Protein AF-A0A5N6J8K3-F1 (afdb_monomer_lite)

pLDDT: mean 94.67, std 4.49, range [71.12, 98.06]

Structure (mmCIF, N/CA/C/O backbone):
data_AF-A0A5N6J8K3-F1
#
_entry.id   AF-A0A5N6J8K3-F1
#
loop_
_atom_site.group_PDB
_atom_site.id
_atom_site.type_symbol
_atom_site.label_atom_id
_atom_site.label_alt_id
_atom_site.label_comp_id
_atom_site.label_asym_id
_atom_site.label_entity_id
_atom_site.label_seq_id
_atom_site.pdbx_PDB_ins_code
_atom_site.Cartn_x
_atom_site.Cartn_y
_atom_site.Cartn_z
_atom_site.occupancy
_atom_site.B_iso_or_equiv
_atom_site.auth_seq_id
_atom_site.auth_comp_id
_atom_site.auth_asym_id
_atom_site.auth_atom_id
_atom_site.pdbx_PDB_model_num
ATOM 1 N N . MET A 1 1 ? -15.792 2.552 2.726 1.00 71.12 1 MET A N 1
ATOM 2 C CA . MET A 1 1 ? -16.198 1.467 1.803 1.00 71.12 1 MET A CA 1
ATOM 3 C C . MET A 1 1 ? -17.035 0.467 2.591 1.00 71.12 1 MET A C 1
ATOM 5 O O . MET A 1 1 ? -16.780 0.322 3.780 1.00 71.12 1 MET A O 1
ATOM 9 N N . THR A 1 2 ? -18.058 -0.152 1.998 1.00 81.19 2 THR A N 1
ATOM 10 C CA . THR A 1 2 ? -18.816 -1.235 2.655 1.00 81.19 2 THR A CA 1
ATOM 11 C C . THR A 1 2 ? -18.046 -2.553 2.561 1.00 81.19 2 THR A C 1
ATOM 13 O O . THR A 1 2 ? -17.137 -2.678 1.741 1.00 81.19 2 THR A O 1
ATOM 16 N N . GLN A 1 3 ? -18.407 -3.548 3.373 1.00 83.50 3 GLN A N 1
ATOM 17 C CA . GLN A 1 3 ? -17.846 -4.895 3.245 1.00 83.50 3 GLN A CA 1
ATOM 18 C C . GLN A 1 3 ? -18.029 -5.421 1.809 1.00 83.50 3 GLN A C 1
ATOM 20 O O . GLN A 1 3 ? -19.102 -5.267 1.227 1.00 83.50 3 GLN A O 1
ATOM 25 N N . GLY A 1 4 ? -16.967 -5.995 1.234 1.00 85.38 4 GLY A N 1
ATOM 26 C CA . GLY A 1 4 ? -16.957 -6.513 -0.141 1.00 85.38 4 GLY A CA 1
ATOM 27 C C . GLY A 1 4 ? -16.830 -5.456 -1.245 1.00 85.38 4 GLY A C 1
ATOM 28 O O . GLY A 1 4 ? -16.860 -5.807 -2.421 1.00 85.38 4 GLY A O 1
ATOM 29 N N . ALA A 1 5 ? -16.690 -4.172 -0.905 1.00 90.88 5 ALA A N 1
ATOM 30 C CA . ALA A 1 5 ? -16.438 -3.138 -1.901 1.00 90.88 5 ALA A CA 1
ATOM 31 C C . ALA A 1 5 ? -15.008 -3.226 -2.456 1.00 90.88 5 ALA A C 1
ATOM 33 O O . ALA A 1 5 ? -14.066 -3.549 -1.733 1.00 90.88 5 ALA A O 1
ATOM 34 N N . LEU A 1 6 ? -14.856 -2.865 -3.730 1.00 93.94 6 LEU A N 1
ATOM 35 C CA . LEU A 1 6 ? -13.591 -2.891 -4.458 1.00 93.94 6 LEU A CA 1
ATOM 36 C C . LEU A 1 6 ? -13.225 -1.485 -4.936 1.00 93.94 6 LEU A C 1
ATOM 38 O O . LEU A 1 6 ? -14.091 -0.707 -5.337 1.00 93.94 6 LEU A O 1
ATOM 42 N N . TYR A 1 7 ? -11.933 -1.180 -4.894 1.00 95.06 7 TYR A N 1
ATOM 43 C CA . TYR A 1 7 ? -11.330 -0.016 -5.535 1.00 95.06 7 TYR A CA 1
ATOM 44 C C . TYR A 1 7 ? -10.284 -0.523 -6.525 1.00 95.06 7 TYR A C 1
ATOM 46 O O . TYR A 1 7 ? -9.526 -1.432 -6.193 1.00 95.06 7 TYR A O 1
ATOM 54 N N . ALA A 1 8 ? -10.252 0.052 -7.725 1.00 96.38 8 ALA A N 1
ATOM 55 C CA . ALA A 1 8 ? -9.300 -0.318 -8.762 1.00 96.38 8 ALA A CA 1
ATOM 56 C C . ALA A 1 8 ? -8.850 0.918 -9.543 1.00 96.38 8 ALA A C 1
ATOM 58 O O . ALA A 1 8 ? -9.641 1.821 -9.819 1.00 96.38 8 ALA A O 1
ATOM 59 N N . GLU A 1 9 ? -7.579 0.926 -9.927 1.00 96.44 9 GLU A N 1
ATOM 60 C CA . GLU A 1 9 ? -6.964 1.934 -10.783 1.00 96.44 9 GLU A CA 1
ATOM 61 C C . GLU A 1 9 ? -5.866 1.281 -11.628 1.00 96.44 9 GLU A C 1
ATOM 63 O O . GLU A 1 9 ? -5.210 0.344 -11.180 1.00 96.44 9 GLU A O 1
ATOM 68 N N . SER A 1 10 ? -5.641 1.778 -12.846 1.00 97.06 10 SER A N 1
ATOM 69 C CA . SER A 1 10 ? -4.445 1.401 -13.604 1.00 97.06 10 SER A CA 1
ATOM 70 C C . SER A 1 10 ? -3.207 2.026 -12.964 1.00 97.06 10 SER A C 1
ATOM 72 O O . SER A 1 10 ? -3.264 3.172 -12.502 1.00 97.06 10 SER A O 1
ATOM 74 N N . PHE A 1 11 ? -2.076 1.314 -12.998 1.00 97.06 11 PHE A N 1
ATOM 75 C CA . PHE A 1 11 ? -0.806 1.886 -12.559 1.00 97.06 11 PHE A CA 1
ATOM 76 C C . PHE A 1 11 ? -0.526 3.189 -13.303 1.00 97.06 11 PHE A C 1
ATOM 78 O O . PHE A 1 11 ? -0.550 3.250 -14.535 1.00 97.06 11 PHE A O 1
ATOM 85 N N . ARG A 1 12 ? -0.231 4.236 -12.538 1.00 96.56 12 ARG A N 1
ATOM 86 C CA . ARG A 1 12 ? 0.186 5.534 -13.066 1.00 96.56 12 ARG A CA 1
ATOM 87 C C . ARG A 1 12 ? 1.502 5.957 -12.440 1.00 96.56 12 ARG A C 1
ATOM 89 O O . ARG A 1 12 ? 1.907 5.461 -11.394 1.00 96.56 12 ARG A O 1
ATOM 96 N N . ARG A 1 13 ? 2.142 6.932 -13.070 1.00 95.94 13 ARG A N 1
ATOM 97 C CA . ARG A 1 13 ? 3.290 7.625 -12.500 1.00 95.94 13 ARG A CA 1
ATOM 98 C C . ARG A 1 13 ? 2.854 9.015 -12.067 1.00 95.94 13 ARG A C 1
ATOM 100 O O . ARG A 1 13 ? 2.303 9.756 -12.879 1.00 95.94 13 ARG A O 1
ATOM 107 N N . ASP A 1 14 ? 3.100 9.360 -10.810 1.00 94.62 14 ASP A N 1
ATOM 108 C CA . ASP A 1 14 ? 2.919 10.734 -10.351 1.00 94.62 14 ASP A CA 1
ATOM 109 C C . ASP A 1 14 ? 4.002 11.634 -10.962 1.00 94.62 14 ASP A C 1
ATOM 111 O O . ASP A 1 14 ? 5.181 11.275 -10.989 1.00 94.62 14 ASP A O 1
ATOM 115 N N . SER A 1 15 ? 3.615 12.795 -11.487 1.00 93.62 15 SER A N 1
ATOM 116 C CA . SER A 1 15 ? 4.536 13.664 -12.228 1.00 93.62 15 SER A CA 1
ATOM 117 C C . SER A 1 15 ? 5.506 14.434 -11.330 1.00 93.62 15 SER A C 1
ATOM 119 O O . SER A 1 15 ? 6.535 14.893 -11.825 1.00 93.62 15 SER A O 1
ATOM 121 N N . GLN A 1 16 ? 5.207 14.569 -10.034 1.00 94.69 16 GLN A N 1
ATOM 122 C CA . GLN A 1 16 ? 6.025 15.330 -9.087 1.00 94.69 16 GLN A CA 1
ATOM 123 C C . GLN A 1 16 ? 6.963 14.429 -8.283 1.00 94.69 16 GLN A C 1
ATOM 125 O O . GLN A 1 16 ? 8.150 14.718 -8.157 1.00 94.69 16 GLN A O 1
ATOM 130 N N . THR A 1 17 ? 6.434 13.333 -7.746 1.00 93.00 17 THR A N 1
ATOM 131 C CA . THR A 1 17 ? 7.140 12.429 -6.828 1.00 93.00 17 THR A CA 1
ATOM 132 C C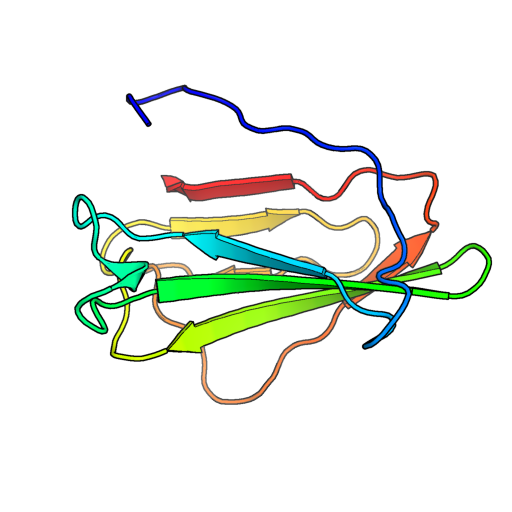 . THR A 1 17 ? 7.583 11.130 -7.496 1.00 93.00 17 THR A C 1
ATOM 134 O O . THR A 1 17 ? 8.483 10.459 -6.998 1.00 93.00 17 THR A O 1
ATOM 137 N N . GLY A 1 18 ? 6.975 10.766 -8.630 1.00 92.06 18 GLY A N 1
ATOM 138 C CA . GLY A 1 18 ? 7.188 9.488 -9.311 1.00 92.06 18 GLY A CA 1
ATOM 139 C C . GLY A 1 18 ? 6.389 8.316 -8.732 1.00 92.06 18 GLY A C 1
ATOM 140 O O . GLY A 1 18 ? 6.168 7.344 -9.457 1.00 92.06 18 GLY A O 1
ATOM 141 N N . GLY A 1 19 ? 5.925 8.418 -7.486 1.00 95.81 19 GLY A N 1
ATOM 142 C CA . GLY A 1 19 ? 5.219 7.358 -6.771 1.00 95.81 19 GLY A CA 1
ATOM 143 C C . GLY A 1 19 ? 3.756 7.677 -6.509 1.00 95.81 19 GLY A C 1
ATOM 144 O O . GLY A 1 19 ? 3.335 8.829 -6.492 1.00 95.81 19 GLY A O 1
ATOM 145 N N . VAL A 1 20 ? 2.968 6.637 -6.282 1.00 98.06 20 VAL A N 1
ATOM 146 C CA . VAL A 1 20 ? 1.555 6.741 -5.925 1.00 98.06 20 VAL A CA 1
ATOM 147 C C . VAL A 1 20 ? 1.357 6.090 -4.568 1.00 98.06 20 VAL A C 1
ATOM 149 O O . VAL A 1 20 ? 1.832 4.985 -4.338 1.00 98.06 20 VAL A O 1
ATOM 152 N N . GLY A 1 21 ? 0.646 6.776 -3.674 1.00 97.06 21 GLY A N 1
ATOM 153 C CA . GLY A 1 21 ? 0.241 6.245 -2.377 1.00 97.06 21 GLY A CA 1
ATOM 154 C C . GLY A 1 21 ? -1.276 6.229 -2.250 1.00 97.06 21 GLY A C 1
ATOM 155 O O . GLY A 1 21 ? -1.911 7.285 -2.260 1.00 97.06 21 GLY A O 1
ATOM 156 N N . ILE A 1 22 ? -1.852 5.042 -2.094 1.00 96.81 22 ILE A N 1
ATOM 157 C CA . ILE A 1 22 ? -3.260 4.841 -1.759 1.00 96.81 22 ILE A CA 1
ATOM 158 C C . ILE A 1 22 ? -3.342 4.740 -0.237 1.00 96.81 22 ILE A C 1
ATOM 160 O O . ILE A 1 22 ? -2.788 3.821 0.363 1.00 96.81 22 ILE A O 1
ATOM 164 N N . LYS A 1 23 ? -4.004 5.709 0.397 1.00 96.44 23 LYS A N 1
ATOM 165 C CA . LYS A 1 23 ? -4.144 5.770 1.857 1.00 96.44 23 LYS A CA 1
ATOM 166 C C . LYS A 1 23 ? -5.489 5.194 2.277 1.00 96.44 23 LYS A C 1
ATOM 168 O O . LYS A 1 23 ? -6.529 5.631 1.787 1.00 96.44 23 LYS A O 1
ATOM 173 N N . LEU A 1 24 ? -5.463 4.251 3.208 1.00 95.56 24 LEU A N 1
ATOM 174 C CA . LEU A 1 24 ? -6.633 3.569 3.737 1.00 95.56 24 LEU A CA 1
ATOM 175 C C . LEU A 1 24 ? -6.774 3.870 5.227 1.00 95.56 24 LEU A C 1
ATOM 177 O O . LEU A 1 24 ? -5.814 3.767 5.983 1.00 95.56 24 LEU A O 1
ATOM 181 N N . THR A 1 25 ? -7.986 4.209 5.657 1.00 96.38 25 THR A N 1
ATOM 182 C CA . THR A 1 25 ? -8.330 4.386 7.070 1.00 96.38 25 THR A CA 1
ATOM 183 C C . THR A 1 25 ? -9.762 3.924 7.317 1.00 96.38 25 THR A C 1
ATOM 185 O O . THR A 1 25 ? -10.607 3.966 6.418 1.00 96.38 25 THR A O 1
ATOM 188 N N . THR A 1 26 ? -10.042 3.475 8.538 1.00 94.94 26 THR A N 1
ATOM 189 C CA . THR A 1 26 ? -11.384 3.080 8.990 1.00 94.94 26 THR A CA 1
ATOM 190 C C . THR A 1 26 ? -12.168 4.249 9.591 1.00 94.94 26 THR A C 1
ATOM 192 O O . THR A 1 26 ? -13.365 4.122 9.842 1.00 94.94 26 THR A O 1
ATOM 195 N N . VAL A 1 27 ? -11.522 5.405 9.785 1.00 95.38 27 VAL A N 1
ATOM 196 C CA . VAL A 1 27 ? -12.132 6.606 10.365 1.00 95.38 27 VAL A CA 1
ATOM 197 C C . VAL A 1 27 ? -12.656 7.521 9.250 1.00 95.38 27 VAL A C 1
ATOM 199 O O . VAL A 1 27 ? -11.867 7.971 8.414 1.00 95.38 27 VAL A O 1
ATOM 202 N N . PRO A 1 28 ? -13.964 7.848 9.213 1.00 93.81 28 PRO A N 1
ATOM 203 C CA . PRO A 1 28 ? -14.501 8.832 8.274 1.00 93.81 28 PRO A CA 1
ATOM 204 C C . PRO A 1 28 ? -13.766 10.172 8.389 1.00 93.81 28 PRO A C 1
ATOM 206 O O . PRO A 1 28 ? -13.576 10.678 9.492 1.00 93.81 28 PRO A O 1
ATOM 209 N N . ASN A 1 29 ? -13.340 10.736 7.255 1.00 92.88 29 ASN A N 1
ATOM 210 C CA . ASN A 1 29 ? -12.514 11.954 7.185 1.00 92.88 29 ASN A CA 1
ATOM 211 C C . ASN A 1 29 ? -11.184 11.860 7.971 1.00 92.88 29 ASN A C 1
ATOM 213 O O . ASN A 1 29 ? -10.564 12.873 8.285 1.00 92.88 29 ASN A O 1
ATOM 217 N N . GLY A 1 30 ? -10.709 10.643 8.263 1.00 93.38 30 GLY A N 1
ATOM 218 C CA . GLY A 1 30 ? -9.527 10.395 9.093 1.00 93.38 30 GLY A CA 1
ATOM 219 C C . GLY A 1 30 ? -8.211 10.934 8.523 1.00 93.38 30 GLY A C 1
ATOM 220 O O . GLY A 1 30 ? -7.246 11.121 9.261 1.00 93.38 30 GLY A O 1
ATOM 221 N N . LEU A 1 31 ? -8.168 11.224 7.219 1.00 89.94 31 LEU A N 1
ATOM 222 C CA . LEU A 1 31 ? -6.998 11.827 6.579 1.00 89.94 31 LEU A CA 1
ATOM 223 C C . LEU A 1 31 ? -6.736 13.263 7.062 1.00 89.94 31 LEU A C 1
ATOM 225 O O . LEU A 1 31 ? -5.581 13.675 7.103 1.00 89.94 31 LEU A O 1
ATOM 229 N N . GLU A 1 32 ? -7.779 14.001 7.453 1.00 92.00 32 GLU A N 1
ATOM 230 C CA . GLU A 1 32 ? -7.681 15.391 7.930 1.00 92.00 32 GLU A CA 1
ATOM 231 C C . GLU A 1 32 ? -7.338 15.480 9.422 1.00 92.00 32 GLU A C 1
ATOM 233 O O . GLU A 1 32 ? -6.904 16.522 9.909 1.00 92.00 32 GLU A O 1
ATOM 238 N N . THR A 1 33 ? -7.528 14.384 10.156 1.00 93.88 33 THR A N 1
ATOM 239 C CA . THR A 1 33 ? -7.401 14.329 11.619 1.00 93.88 33 THR A CA 1
ATOM 240 C C . THR A 1 33 ? -6.232 13.470 12.087 1.00 93.88 33 THR A C 1
ATOM 242 O O . THR A 1 33 ? -6.120 13.183 13.277 1.00 93.88 33 THR A O 1
ATOM 245 N N . SER A 1 34 ? -5.354 13.059 11.165 1.00 94.44 34 SER A N 1
ATOM 246 C CA . SER A 1 34 ? -4.230 12.158 11.451 1.00 94.44 34 SER A CA 1
ATOM 247 C C . SER A 1 34 ? -4.673 10.853 12.126 1.00 94.44 34 SER A C 1
ATOM 249 O O . SER A 1 34 ? -3.986 10.334 13.004 1.00 94.44 34 SER A O 1
ATOM 251 N N . ALA A 1 35 ? -5.830 10.314 11.728 1.00 97.75 35 ALA A N 1
ATOM 252 C CA . ALA A 1 35 ? -6.250 8.979 12.140 1.00 97.75 35 ALA A CA 1
ATOM 253 C C . ALA A 1 35 ? -5.249 7.918 11.635 1.00 97.75 35 ALA A C 1
ATOM 255 O O . ALA A 1 35 ? -4.568 8.190 10.643 1.00 97.75 35 ALA A O 1
ATOM 256 N N . PRO A 1 36 ? -5.183 6.718 12.247 1.00 97.88 36 PRO A N 1
ATOM 257 C CA . PRO A 1 36 ? -4.373 5.602 11.753 1.00 97.88 36 PRO A CA 1
ATOM 258 C C . PRO A 1 36 ? -4.611 5.315 10.265 1.00 97.88 36 PRO A C 1
ATOM 260 O O . PRO A 1 36 ? -5.765 5.321 9.810 1.00 97.88 36 PRO A O 1
ATOM 263 N N . GLN A 1 37 ? -3.538 5.071 9.507 1.00 97.44 37 GLN A N 1
ATOM 264 C CA . GLN A 1 37 ? -3.601 4.861 8.055 1.00 97.44 37 GLN A CA 1
ATOM 265 C C . GLN A 1 37 ? -2.641 3.768 7.614 1.00 97.44 37 GLN A C 1
ATOM 267 O O . GLN A 1 37 ? -1.468 3.813 7.969 1.00 97.44 37 GLN A O 1
ATOM 272 N N . THR A 1 38 ? -3.126 2.883 6.748 1.00 97.25 38 THR A N 1
ATOM 273 C CA . THR A 1 38 ? -2.291 1.993 5.949 1.00 97.25 38 THR A CA 1
ATOM 274 C C . THR A 1 38 ? -2.074 2.652 4.603 1.00 97.25 38 THR A C 1
ATOM 276 O O . THR A 1 38 ? -3.023 3.096 3.954 1.00 97.25 38 THR A O 1
ATOM 279 N N . ILE A 1 39 ? -0.824 2.740 4.182 1.00 97.12 39 ILE A N 1
ATOM 280 C CA . ILE A 1 39 ? -0.415 3.300 2.905 1.00 97.12 39 ILE A CA 1
ATOM 281 C C . ILE A 1 39 ? 0.027 2.139 2.026 1.00 97.12 39 ILE A C 1
ATOM 283 O O . ILE A 1 39 ? 1.016 1.473 2.327 1.00 97.12 39 ILE A O 1
ATOM 287 N N . PHE A 1 40 ? -0.700 1.920 0.935 1.00 97.44 40 PHE A N 1
ATOM 288 C CA . PHE A 1 40 ? -0.242 1.097 -0.173 1.00 97.44 40 PHE A CA 1
ATOM 289 C C . PHE A 1 40 ? 0.456 1.999 -1.183 1.00 97.44 40 PHE A C 1
ATOM 291 O O . PHE A 1 40 ? -0.191 2.787 -1.877 1.00 97.44 40 PHE A O 1
ATOM 298 N N . ALA A 1 41 ? 1.783 1.908 -1.228 1.00 97.81 41 ALA A N 1
ATOM 299 C CA . ALA A 1 41 ? 2.606 2.702 -2.122 1.00 97.81 41 ALA A CA 1
ATOM 300 C C . ALA A 1 41 ? 3.132 1.865 -3.288 1.00 97.81 41 ALA A C 1
ATOM 302 O O . ALA A 1 41 ? 3.485 0.695 -3.125 1.00 97.81 41 ALA A O 1
ATOM 303 N N . TYR A 1 42 ? 3.228 2.486 -4.462 1.00 97.75 42 TYR A N 1
ATOM 304 C CA . TYR A 1 42 ? 3.927 1.909 -5.600 1.00 97.75 42 TYR A CA 1
ATOM 305 C C . TYR A 1 42 ? 4.652 2.955 -6.452 1.00 97.75 42 TYR A C 1
ATOM 307 O O . TYR A 1 42 ? 4.273 4.124 -6.512 1.00 97.75 42 TYR A O 1
ATOM 315 N N . ASN A 1 43 ? 5.694 2.512 -7.154 1.00 97.56 43 ASN A N 1
ATOM 316 C CA . ASN A 1 43 ? 6.442 3.285 -8.140 1.00 97.56 43 ASN A CA 1
ATOM 317 C C . ASN A 1 43 ? 6.486 2.523 -9.465 1.00 97.56 43 ASN A C 1
ATOM 319 O O . ASN A 1 43 ? 7.038 1.422 -9.526 1.00 97.56 43 ASN A O 1
ATOM 323 N N . LEU A 1 44 ? 5.956 3.133 -10.529 1.00 97.19 44 LEU A N 1
ATOM 324 C CA . LEU A 1 44 ? 6.068 2.618 -11.892 1.00 97.19 44 LEU A CA 1
ATOM 325 C C . LEU A 1 44 ? 7.334 3.179 -12.556 1.00 97.19 44 LEU A C 1
ATOM 327 O O . LEU A 1 44 ? 7.427 4.379 -12.837 1.00 97.19 44 LEU A O 1
ATOM 331 N N . VAL A 1 45 ? 8.303 2.305 -12.822 1.00 94.94 45 VAL A N 1
ATOM 332 C CA . VAL A 1 45 ? 9.568 2.643 -13.487 1.00 94.94 45 VAL A CA 1
ATOM 333 C C . VAL A 1 45 ? 9.753 1.715 -14.681 1.00 94.94 45 VAL A C 1
ATOM 335 O O . VAL A 1 45 ? 9.977 0.519 -14.513 1.00 94.94 45 VAL A O 1
ATOM 338 N N . ALA A 1 46 ? 9.671 2.281 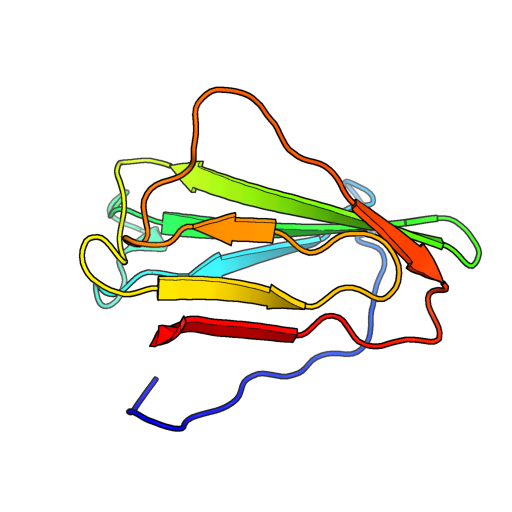-15.887 1.00 93.88 46 ALA A N 1
ATOM 339 C CA . ALA A 1 46 ? 9.621 1.521 -17.136 1.00 93.88 46 ALA A CA 1
ATOM 340 C C . ALA A 1 46 ? 8.503 0.456 -17.102 1.00 93.88 46 ALA A C 1
ATOM 342 O O . ALA A 1 46 ? 7.332 0.815 -17.002 1.00 93.88 46 ALA A O 1
ATOM 343 N N . ASP A 1 47 ? 8.851 -0.827 -17.174 1.00 95.56 47 ASP A N 1
ATOM 344 C CA . ASP A 1 47 ? 7.941 -1.976 -17.163 1.00 95.56 47 ASP A CA 1
ATOM 345 C C . ASP A 1 47 ? 7.842 -2.661 -15.785 1.00 95.56 47 ASP A C 1
ATOM 347 O O . ASP A 1 47 ? 7.307 -3.769 -15.675 1.00 95.56 47 ASP A O 1
ATOM 351 N N . ARG A 1 48 ? 8.355 -2.020 -14.727 1.00 97.00 48 ARG A N 1
ATOM 352 C CA . ARG A 1 48 ? 8.402 -2.557 -13.362 1.00 97.00 48 ARG A CA 1
ATOM 353 C C . ARG A 1 48 ? 7.608 -1.714 -12.380 1.00 97.00 48 ARG A C 1
ATOM 355 O O . ARG A 1 48 ? 7.634 -0.485 -12.437 1.00 97.00 48 ARG A O 1
ATOM 362 N N . VAL A 1 49 ? 6.971 -2.394 -11.434 1.00 97.56 49 VAL A N 1
ATOM 363 C CA . VAL A 1 49 ? 6.269 -1.788 -10.304 1.00 97.56 49 VAL A CA 1
ATOM 364 C C . VAL A 1 49 ? 6.948 -2.235 -9.023 1.00 97.56 49 VAL A C 1
ATOM 366 O O . VAL A 1 49 ? 6.958 -3.422 -8.709 1.00 97.56 49 VAL A O 1
ATOM 369 N N . TRP A 1 50 ? 7.501 -1.275 -8.289 1.00 97.44 50 TRP A N 1
ATOM 370 C CA . TRP A 1 50 ? 8.006 -1.472 -6.931 1.00 97.44 50 TRP A CA 1
ATOM 371 C C . TRP A 1 50 ? 6.925 -1.068 -5.949 1.00 97.44 50 TRP A C 1
ATOM 373 O O . TRP A 1 50 ? 6.315 -0.022 -6.155 1.00 97.44 50 TRP A O 1
ATOM 383 N N . TYR A 1 51 ? 6.695 -1.851 -4.904 1.00 97.88 51 TYR A N 1
ATOM 384 C CA . TYR A 1 51 ? 5.581 -1.620 -3.990 1.00 97.88 51 TYR A CA 1
ATOM 385 C C . TYR A 1 51 ? 5.928 -1.956 -2.548 1.00 97.88 51 TYR A C 1
ATOM 387 O O . TYR A 1 51 ? 6.770 -2.814 -2.279 1.00 97.88 51 TYR A O 1
ATOM 395 N N . ASP A 1 52 ? 5.240 -1.297 -1.627 1.00 97.50 52 ASP A N 1
ATOM 396 C CA . ASP A 1 52 ? 5.312 -1.579 -0.201 1.00 97.50 52 ASP A CA 1
ATOM 397 C C . ASP A 1 52 ? 3.972 -1.306 0.493 1.00 97.50 52 ASP A C 1
ATOM 399 O O . ASP A 1 52 ? 3.042 -0.726 -0.079 1.00 97.50 52 ASP A O 1
ATOM 403 N N . LEU A 1 53 ? 3.895 -1.768 1.741 1.00 97.44 53 LEU A N 1
ATOM 404 C CA . LEU A 1 53 ? 2.873 -1.364 2.693 1.00 97.44 53 LEU A CA 1
ATOM 405 C C . LEU A 1 53 ? 3.547 -0.728 3.908 1.00 97.44 53 LEU A C 1
ATOM 407 O O . LEU A 1 53 ? 4.562 -1.229 4.403 1.00 97.44 53 LEU A O 1
ATOM 411 N N . SER A 1 54 ? 2.931 0.319 4.444 1.00 96.81 54 SER A N 1
ATOM 412 C CA . SER A 1 54 ? 3.336 0.939 5.707 1.00 96.81 54 SER A CA 1
ATOM 413 C C . SER A 1 54 ? 2.133 1.448 6.491 1.00 96.81 54 SER A C 1
ATOM 415 O O . SER A 1 54 ? 1.107 1.771 5.902 1.00 96.81 54 SE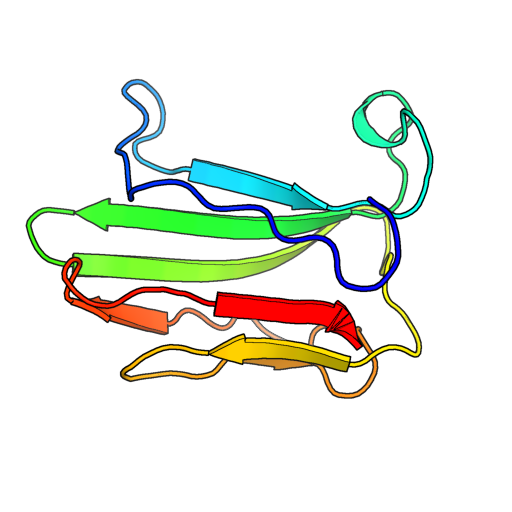R A O 1
ATOM 417 N N . ASP A 1 55 ? 2.268 1.522 7.815 1.00 96.50 55 ASP A N 1
ATOM 418 C CA . ASP A 1 55 ? 1.280 2.151 8.690 1.00 96.50 55 ASP A CA 1
ATOM 419 C C . ASP A 1 55 ? 1.834 3.459 9.264 1.00 96.50 55 ASP A C 1
ATOM 421 O O . ASP A 1 55 ? 3.002 3.550 9.657 1.00 96.50 55 ASP A O 1
ATOM 425 N N . VAL A 1 56 ? 0.982 4.480 9.328 1.00 95.69 56 VAL A N 1
ATOM 426 C CA . VAL A 1 56 ? 1.262 5.768 9.973 1.00 95.69 56 VAL A CA 1
ATOM 427 C C . VAL A 1 56 ? 0.154 6.107 10.962 1.00 95.69 56 VAL A C 1
ATOM 429 O O . VAL A 1 56 ? -1.012 5.782 10.755 1.00 95.69 56 VAL A O 1
ATOM 432 N N . PHE A 1 57 ? 0.522 6.785 12.051 1.00 96.50 57 PHE A N 1
ATOM 433 C CA . PHE A 1 57 ? -0.397 7.190 13.127 1.00 96.50 57 PHE A CA 1
ATOM 434 C C . PHE A 1 57 ? -1.098 6.029 13.868 1.00 96.50 57 PHE A C 1
ATOM 436 O O . PHE A 1 57 ? -2.026 6.265 14.636 1.00 96.50 57 PHE A O 1
ATOM 443 N N . GLY A 1 58 ? -0.625 4.792 13.689 1.00 96.06 58 GLY A N 1
ATOM 444 C CA . GLY A 1 58 ? -1.160 3.568 14.293 1.00 96.06 58 GLY A CA 1
ATOM 445 C C . GLY A 1 58 ? -1.572 2.548 13.231 1.00 96.06 58 GLY A C 1
ATOM 446 O O . GLY A 1 58 ? -1.338 2.769 12.049 1.00 96.06 58 GLY A O 1
ATOM 447 N N . ASP A 1 59 ? -2.219 1.463 13.656 1.00 97.12 59 ASP A N 1
ATOM 448 C CA . ASP A 1 59 ? -2.583 0.339 12.781 1.00 97.12 59 ASP A CA 1
ATOM 449 C C . ASP A 1 59 ? -4.114 0.295 12.573 1.00 97.12 59 ASP A C 1
ATOM 451 O O . ASP A 1 59 ? -4.844 -0.201 13.445 1.00 97.12 59 ASP A O 1
ATOM 455 N N . PRO A 1 60 ? -4.657 0.834 11.461 1.00 96.56 60 PRO A N 1
ATOM 456 C CA . PRO A 1 60 ? -6.107 0.975 11.269 1.00 96.56 60 PRO A CA 1
ATOM 457 C C . PRO A 1 60 ? -6.844 -0.357 11.123 1.00 96.56 60 PRO A C 1
ATOM 459 O O . PRO A 1 60 ? -8.054 -0.409 11.351 1.00 96.56 60 PRO A O 1
ATOM 462 N N . PHE A 1 61 ? -6.127 -1.415 10.739 1.00 96.94 61 PHE A N 1
ATOM 463 C CA . PHE A 1 61 ? -6.671 -2.752 10.502 1.00 96.94 61 PHE A CA 1
ATOM 464 C C . PHE A 1 61 ? -6.230 -3.769 11.556 1.00 96.94 61 PHE A C 1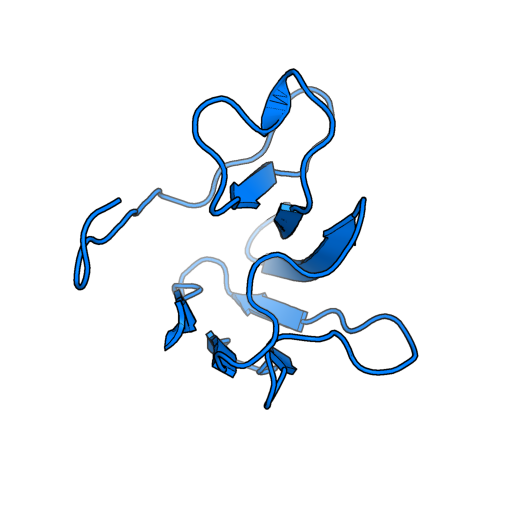
ATOM 466 O O . PHE A 1 61 ? -6.318 -4.973 11.326 1.00 96.94 61 PHE A O 1
ATOM 473 N N . ARG A 1 62 ? -5.773 -3.316 12.730 1.00 97.25 62 ARG A N 1
ATOM 474 C CA . ARG A 1 62 ? -5.399 -4.206 13.834 1.00 97.25 62 ARG A CA 1
ATOM 475 C C . ARG A 1 62 ? -6.511 -5.216 14.133 1.00 97.25 62 ARG A C 1
ATOM 477 O O . ARG A 1 62 ? -7.620 -4.842 14.500 1.00 97.25 62 ARG A O 1
ATOM 484 N N . GLY A 1 63 ? -6.164 -6.499 14.065 1.00 96.94 63 GLY A N 1
ATOM 485 C CA . GLY A 1 63 ? -7.086 -7.620 14.276 1.00 96.94 63 GLY A CA 1
ATOM 486 C C . GLY A 1 63 ? -7.685 -8.207 12.993 1.00 96.94 63 GLY A C 1
ATOM 487 O O . GLY A 1 63 ? -8.249 -9.295 13.064 1.00 96.94 63 GLY A O 1
ATOM 488 N N . SER A 1 64 ? -7.495 -7.551 11.848 1.00 96.56 64 SER A N 1
ATOM 489 C CA . SER A 1 64 ? -7.868 -8.027 10.512 1.00 96.56 64 SER A CA 1
ATOM 490 C C . SER A 1 64 ? -6.611 -8.303 9.694 1.00 96.56 64 SER A C 1
ATOM 492 O O . SER A 1 64 ? -5.613 -7.595 9.819 1.00 96.56 64 SER A O 1
ATOM 494 N N . ARG A 1 65 ? -6.615 -9.342 8.862 1.00 96.81 65 ARG A N 1
ATOM 495 C CA . ARG A 1 65 ? -5.461 -9.683 8.025 1.00 96.81 65 ARG A CA 1
ATOM 496 C C . ARG A 1 65 ? -5.363 -8.685 6.875 1.00 96.81 65 ARG A C 1
ATOM 498 O O . ARG A 1 65 ? -6.351 -8.410 6.200 1.00 96.81 65 ARG A O 1
ATOM 505 N N . VAL A 1 66 ? -4.157 -8.178 6.632 1.00 97.69 66 VAL A N 1
ATOM 506 C CA . VAL A 1 66 ? -3.841 -7.344 5.464 1.00 97.69 66 VAL A CA 1
ATOM 507 C C . VAL A 1 66 ? -2.896 -8.135 4.567 1.00 97.69 66 VAL A C 1
ATOM 509 O O . VAL A 1 66 ? -1.858 -8.617 5.024 1.00 97.69 66 VAL A O 1
ATOM 512 N N . PHE A 1 67 ? -3.278 -8.312 3.306 1.00 97.25 67 PHE A N 1
ATOM 513 C CA . PHE A 1 67 ? -2.564 -9.138 2.338 1.00 97.25 67 PHE A CA 1
ATOM 514 C C . PHE A 1 67 ? -2.437 -8.396 1.011 1.00 97.25 67 PHE A C 1
ATOM 516 O O . PHE A 1 67 ? -3.449 -8.114 0.374 1.00 97.25 67 PHE A O 1
ATOM 523 N N . LEU A 1 68 ? -1.210 -8.075 0.610 1.00 97.31 68 LEU A N 1
ATOM 524 C CA . LEU A 1 68 ? -0.895 -7.571 -0.721 1.00 97.31 68 LEU A CA 1
ATOM 525 C C . LEU A 1 68 ? -0.319 -8.718 -1.546 1.00 97.31 68 LEU A C 1
ATOM 527 O O . LEU A 1 68 ? 0.802 -9.158 -1.281 1.00 97.31 68 LEU A O 1
ATOM 531 N N . ASP A 1 69 ? -1.117 -9.177 -2.503 1.00 96.19 69 ASP A N 1
ATOM 532 C CA . ASP A 1 69 ? -0.772 -10.223 -3.462 1.00 96.19 69 ASP A CA 1
ATOM 533 C C . ASP A 1 69 ? 0.063 -9.616 -4.588 1.00 96.19 69 ASP A C 1
ATOM 535 O O . ASP A 1 69 ? -0.385 -8.679 -5.268 1.00 96.19 69 ASP A O 1
ATOM 539 N N . GLY A 1 70 ? 1.286 -10.115 -4.742 1.00 93.75 70 GLY A N 1
ATOM 540 C CA . GLY A 1 70 ? 2.192 -9.690 -5.795 1.00 93.75 70 GLY A CA 1
ATOM 541 C C . GLY A 1 70 ? 2.839 -10.884 -6.480 1.00 93.75 70 GLY A C 1
ATOM 542 O O . GLY A 1 70 ? 3.158 -11.885 -5.854 1.00 93.75 70 GLY A O 1
ATOM 543 N N . GLU A 1 71 ? 3.116 -10.754 -7.776 1.00 93.50 71 GLU A N 1
ATOM 544 C CA . GLU A 1 71 ? 3.645 -11.826 -8.630 1.00 93.50 71 GLU A CA 1
ATOM 545 C C . GLU A 1 71 ? 4.903 -12.491 -8.047 1.00 93.50 71 GLU A C 1
ATOM 547 O O . GLU A 1 71 ? 5.104 -13.696 -8.189 1.00 93.50 71 GLU A O 1
ATOM 552 N N . VAL A 1 72 ? 5.782 -11.685 -7.445 1.00 90.75 72 VAL A N 1
ATOM 553 C CA . VAL A 1 72 ? 7.092 -12.128 -6.945 1.00 90.75 72 VAL A CA 1
ATOM 554 C C . VAL A 1 72 ? 7.140 -12.152 -5.420 1.00 90.75 72 VAL A C 1
ATOM 556 O O . VAL A 1 72 ? 7.746 -13.055 -4.844 1.00 90.75 72 VAL A O 1
ATOM 559 N N . THR A 1 73 ? 6.540 -11.152 -4.770 1.00 94.44 73 THR A N 1
ATOM 560 C CA . THR A 1 73 ? 6.640 -10.964 -3.320 1.00 94.44 73 THR A CA 1
ATOM 561 C C . THR A 1 73 ? 5.291 -10.596 -2.727 1.00 94.44 73 THR A C 1
ATOM 563 O O . THR A 1 73 ? 4.825 -9.468 -2.885 1.00 94.44 73 THR A O 1
ATOM 566 N N . ASP A 1 74 ? 4.737 -11.489 -1.924 1.00 95.81 74 ASP A N 1
ATOM 567 C CA . ASP A 1 74 ? 3.587 -11.154 -1.095 1.00 95.81 74 ASP A CA 1
ATOM 568 C C . ASP A 1 74 ? 4.005 -10.337 0.130 1.00 95.81 74 ASP A C 1
ATOM 570 O O . ASP A 1 74 ? 5.037 -10.595 0.766 1.00 95.81 74 ASP A O 1
ATOM 574 N N . ILE A 1 75 ? 3.163 -9.380 0.525 1.00 96.50 75 ILE A N 1
ATOM 575 C CA . ILE A 1 75 ? 3.288 -8.691 1.813 1.00 96.50 75 ILE A CA 1
ATOM 576 C C . ILE A 1 75 ? 2.085 -9.056 2.675 1.00 96.50 75 ILE A C 1
ATOM 578 O O . ILE A 1 75 ? 0.950 -8.693 2.381 1.00 96.50 75 ILE A O 1
ATOM 582 N N . VAL A 1 76 ? 2.351 -9.776 3.768 1.00 96.25 76 VAL A N 1
ATOM 583 C CA . VAL A 1 76 ? 1.316 -10.299 4.667 1.00 96.25 76 VAL A CA 1
ATOM 584 C C . VAL A 1 76 ? 1.492 -9.750 6.076 1.00 96.25 76 VAL A C 1
ATOM 586 O O . VAL A 1 76 ? 2.549 -9.932 6.691 1.00 96.25 76 VAL A O 1
ATOM 589 N N . TRP A 1 77 ? 0.443 -9.126 6.606 1.00 97.12 77 TRP A N 1
ATOM 590 C CA . TRP A 1 77 ? 0.319 -8.725 8.005 1.00 97.12 77 TRP A CA 1
ATOM 591 C C . TRP A 1 77 ? -0.822 -9.516 8.650 1.00 97.12 77 TRP A C 1
ATOM 593 O O . TRP A 1 77 ? -1.991 -9.140 8.569 1.00 97.12 77 TRP A O 1
ATOM 603 N N . GLU A 1 78 ? -0.480 -10.620 9.317 1.00 95.94 78 GLU A N 1
ATOM 604 C CA . GLU A 1 78 ? -1.466 -11.608 9.799 1.00 95.94 78 GLU A CA 1
ATOM 605 C C . GLU A 1 78 ? -2.485 -11.059 10.805 1.00 95.94 78 GLU A C 1
ATOM 607 O O . GLU A 1 78 ? -3.560 -11.623 10.973 1.00 95.94 78 GLU A O 1
ATOM 612 N N . ARG A 1 79 ? -2.157 -9.961 11.492 1.00 96.44 79 ARG A N 1
ATOM 613 C CA . ARG A 1 79 ? -3.060 -9.283 12.435 1.00 96.44 79 ARG A CA 1
ATOM 614 C C . ARG A 1 79 ? -3.234 -7.799 12.116 1.00 96.44 79 ARG A C 1
ATOM 616 O O . ARG A 1 79 ? -3.532 -7.027 13.027 1.00 96.44 79 ARG A O 1
ATOM 623 N N . GLY A 1 80 ? -2.976 -7.414 10.865 1.00 96.62 80 GLY A N 1
ATOM 624 C CA . GLY A 1 80 ? -3.111 -6.033 10.393 1.00 96.62 80 GLY A CA 1
ATOM 625 C C . GLY A 1 80 ? -2.163 -5.076 11.097 1.00 96.62 80 GLY A C 1
ATOM 626 O O . GLY A 1 80 ? -2.524 -3.940 11.362 1.00 96.62 80 GLY A O 1
ATOM 627 N N . VAL A 1 81 ? -0.989 -5.591 11.469 1.00 96.56 81 VAL A N 1
ATOM 628 C CA . VAL A 1 81 ? 0.110 -4.855 12.093 1.00 96.56 81 VAL A CA 1
ATOM 629 C C . VAL A 1 81 ? 1.377 -5.216 11.317 1.00 96.56 81 VAL A C 1
ATOM 631 O O . VAL A 1 81 ? 1.656 -6.418 11.175 1.00 96.56 81 VAL A O 1
ATOM 634 N N . PRO A 1 82 ? 2.144 -4.233 10.818 1.00 94.31 82 PRO A N 1
ATOM 635 C CA . PRO A 1 82 ? 3.371 -4.497 10.086 1.00 94.31 82 PRO A CA 1
ATOM 636 C C . PRO A 1 82 ? 4.390 -5.251 10.955 1.00 94.31 82 PRO A C 1
ATOM 638 O O . PRO A 1 82 ? 4.535 -4.967 12.149 1.00 94.31 82 PRO A O 1
ATOM 641 N N . PRO A 1 83 ? 5.128 -6.222 10.386 1.00 90.44 83 PRO A N 1
ATOM 642 C CA . PRO A 1 83 ? 6.263 -6.824 11.070 1.00 90.44 83 PRO A CA 1
ATOM 643 C C . PRO A 1 83 ? 7.393 -5.797 11.239 1.00 90.44 83 PRO A C 1
ATOM 645 O O . PRO A 1 83 ? 7.410 -4.750 10.597 1.00 90.44 83 PRO A O 1
ATOM 648 N N . ALA A 1 84 ? 8.381 -6.111 12.078 1.00 84.88 84 ALA A N 1
ATOM 649 C CA . ALA A 1 84 ? 9.574 -5.278 12.177 1.00 84.88 84 ALA A CA 1
ATOM 650 C C . ALA A 1 84 ? 10.339 -5.246 10.838 1.00 84.88 84 ALA A C 1
ATOM 652 O O . ALA A 1 84 ? 10.596 -6.292 10.238 1.00 84.88 84 ALA A O 1
ATOM 653 N N . GLY A 1 85 ? 10.751 -4.046 10.420 1.00 78.19 85 GLY A N 1
ATOM 654 C CA . GLY A 1 85 ? 11.494 -3.809 9.180 1.00 78.19 85 GLY A CA 1
ATOM 655 C C . GLY A 1 85 ? 10.607 -3.437 7.989 1.00 78.19 85 GLY A C 1
ATOM 656 O O . GLY A 1 85 ? 9.400 -3.649 7.993 1.00 78.19 85 GLY A O 1
ATOM 657 N N . SER A 1 86 ? 11.229 -2.863 6.958 1.00 80.25 86 SER A N 1
ATOM 658 C CA . SER A 1 86 ? 10.548 -2.562 5.695 1.00 80.25 86 SER A CA 1
ATOM 659 C C . SER A 1 86 ? 10.543 -3.791 4.785 1.00 80.25 86 SER A C 1
ATOM 661 O O . SER A 1 86 ? 11.519 -4.546 4.741 1.00 80.25 86 SER A O 1
ATOM 663 N N . ARG A 1 87 ? 9.446 -3.988 4.052 1.00 89.06 87 ARG A N 1
ATOM 664 C CA . ARG A 1 87 ? 9.329 -4.998 2.999 1.00 89.06 87 ARG A CA 1
ATOM 665 C C . ARG A 1 87 ? 8.903 -4.312 1.714 1.00 89.06 87 ARG A C 1
ATOM 667 O O . ARG A 1 87 ? 7.862 -3.669 1.681 1.00 89.06 87 ARG A O 1
ATOM 674 N N . VAL A 1 88 ? 9.711 -4.491 0.677 1.00 94.38 88 VAL A N 1
ATOM 675 C CA . VAL A 1 88 ? 9.466 -3.959 -0.662 1.00 94.38 88 VAL A CA 1
ATOM 676 C C . VAL A 1 88 ? 9.387 -5.134 -1.627 1.00 94.38 88 VAL A C 1
ATOM 678 O O . VAL A 1 88 ? 10.254 -6.012 -1.610 1.00 94.38 88 VAL A O 1
ATOM 681 N N . GLY A 1 89 ? 8.349 -5.156 -2.453 1.00 96.19 89 GLY A N 1
ATOM 682 C CA . GLY A 1 89 ? 8.203 -6.077 -3.572 1.00 96.19 89 GLY A CA 1
ATOM 683 C C . GLY A 1 89 ? 8.478 -5.397 -4.912 1.00 96.19 89 GLY A C 1
ATOM 684 O O . GLY A 1 89 ? 8.561 -4.170 -5.010 1.00 96.19 89 GLY A O 1
ATOM 685 N N . ASN A 1 90 ? 8.648 -6.207 -5.955 1.00 96.56 90 ASN A N 1
ATOM 686 C CA . ASN A 1 90 ? 8.814 -5.740 -7.328 1.00 96.56 90 ASN A CA 1
ATOM 687 C C . ASN A 1 90 ? 8.246 -6.768 -8.307 1.00 96.56 90 ASN A C 1
ATOM 689 O O . ASN A 1 90 ? 8.608 -7.941 -8.239 1.00 9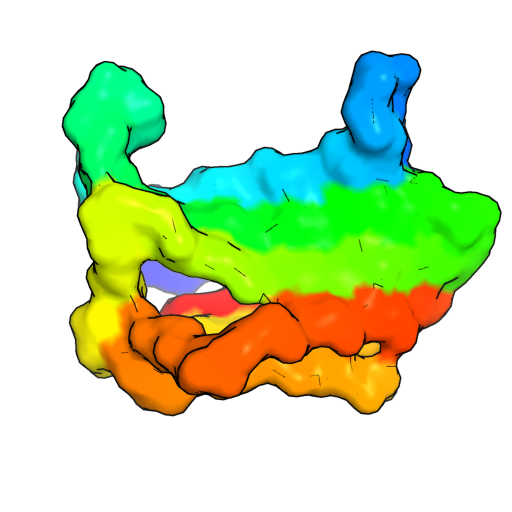6.56 90 ASN A O 1
ATOM 693 N N . GLN A 1 91 ? 7.422 -6.316 -9.248 1.00 97.06 91 GLN A N 1
ATOM 694 C CA . GLN A 1 91 ? 6.868 -7.152 -10.308 1.00 97.06 91 GLN A CA 1
ATOM 695 C C . GLN A 1 91 ? 6.773 -6.425 -11.649 1.00 97.06 91 GLN A C 1
ATOM 697 O O . GLN A 1 91 ? 7.107 -5.245 -11.780 1.00 97.06 91 GLN A O 1
ATOM 702 N N . ARG A 1 92 ? 6.331 -7.150 -12.678 1.00 97.12 92 ARG A N 1
ATOM 703 C CA . ARG A 1 92 ? 6.035 -6.572 -13.991 1.00 97.12 92 ARG A CA 1
ATOM 704 C C . ARG A 1 92 ? 4.780 -5.701 -13.920 1.00 97.12 92 ARG A C 1
ATOM 706 O O . ARG A 1 92 ? 3.788 -6.093 -13.320 1.00 97.12 92 ARG A O 1
ATOM 713 N N . ALA A 1 93 ? 4.787 -4.562 -14.608 1.00 96.06 93 ALA A N 1
ATOM 714 C CA . ALA A 1 93 ? 3.652 -3.634 -14.648 1.00 96.06 93 ALA A CA 1
ATOM 715 C C . ALA A 1 93 ? 2.396 -4.198 -15.341 1.00 96.06 93 ALA A C 1
ATOM 717 O O . ALA A 1 93 ? 1.323 -3.620 -15.223 1.00 96.06 93 ALA A O 1
ATOM 718 N N . GLY A 1 94 ? 2.526 -5.311 -16.073 1.00 95.81 94 GLY A N 1
ATOM 719 C CA . GLY A 1 94 ? 1.403 -6.013 -16.702 1.00 95.81 94 GLY A CA 1
ATOM 720 C C . GLY A 1 94 ? 0.659 -6.985 -15.780 1.00 95.81 94 GLY A C 1
ATOM 721 O O . GLY A 1 94 ? -0.202 -7.709 -16.270 1.00 95.81 94 GLY A O 1
ATOM 722 N N . VAL A 1 95 ? 1.016 -7.045 -14.494 1.00 96.38 95 VAL A N 1
ATOM 723 C CA . VAL A 1 95 ? 0.359 -7.885 -13.484 1.00 96.38 95 VAL A CA 1
ATOM 724 C C . VAL A 1 95 ? -0.202 -6.988 -12.392 1.00 96.38 95 VAL A C 1
ATOM 726 O O . VAL A 1 95 ? 0.510 -6.119 -11.886 1.00 96.38 95 VAL A O 1
ATOM 729 N N . ASP A 1 96 ? -1.462 -7.210 -12.028 1.00 96.88 96 ASP A N 1
ATOM 730 C CA . ASP A 1 96 ? -2.145 -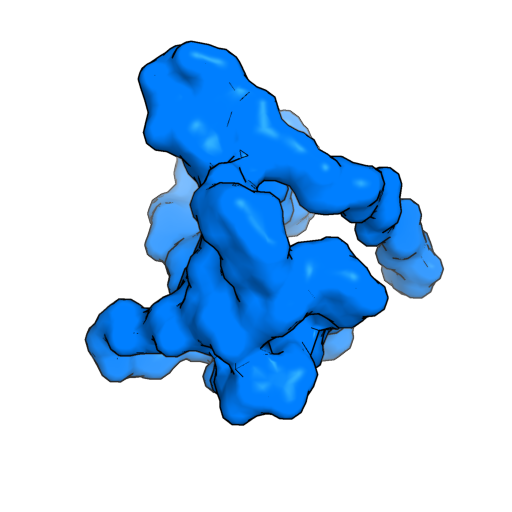6.429 -11.001 1.00 96.88 96 ASP A CA 1
ATOM 731 C C . ASP A 1 96 ? -1.530 -6.657 -9.610 1.00 96.88 96 ASP A C 1
ATOM 733 O O . ASP A 1 96 ? -0.964 -7.710 -9.315 1.00 96.88 96 ASP A O 1
ATOM 737 N N . LEU A 1 97 ? -1.650 -5.645 -8.750 1.00 97.31 97 LEU A N 1
ATOM 738 C CA . LEU A 1 97 ? -1.377 -5.747 -7.318 1.00 97.31 97 LEU A CA 1
ATOM 739 C C . LEU A 1 97 ? -2.702 -5.672 -6.570 1.00 97.31 97 LEU A C 1
ATOM 741 O O . LEU A 1 97 ? -3.445 -4.700 -6.731 1.00 97.31 97 LEU A O 1
ATOM 745 N N . ILE A 1 98 ? -2.990 -6.675 -5.741 1.00 97.06 98 ILE A N 1
ATOM 746 C CA . ILE A 1 98 ? -4.282 -6.781 -5.059 1.00 97.06 98 ILE A CA 1
ATOM 747 C C . ILE A 1 98 ? -4.072 -6.691 -3.551 1.00 97.06 98 ILE A C 1
ATOM 749 O O . ILE A 1 98 ? -3.567 -7.618 -2.922 1.00 97.06 98 ILE A O 1
ATOM 753 N N . LEU A 1 99 ? -4.507 -5.577 -2.959 1.00 97.50 99 LEU A N 1
ATOM 754 C CA . LEU A 1 99 ? -4.585 -5.426 -1.509 1.00 97.50 99 LEU A CA 1
ATOM 755 C C . LEU A 1 99 ? -5.940 -5.923 -0.999 1.00 97.50 99 LEU A C 1
ATOM 757 O O . LEU A 1 99 ? -6.982 -5.347 -1.311 1.00 97.50 99 LEU A O 1
ATOM 761 N N . THR A 1 100 ? -5.915 -6.952 -0.160 1.00 97.12 100 THR A N 1
ATOM 762 C CA . THR A 1 100 ? -7.084 -7.499 0.533 1.00 97.12 100 THR A CA 1
ATOM 763 C C . THR A 1 100 ? -6.993 -7.217 2.030 1.00 97.12 100 THR A C 1
ATOM 765 O O . THR A 1 100 ? -5.950 -7.431 2.649 1.00 97.12 100 THR A O 1
ATOM 768 N N . VAL A 1 101 ? -8.107 -6.775 2.617 1.00 95.12 101 VAL A N 1
ATOM 769 C CA . VAL A 1 101 ? -8.286 -6.624 4.067 1.00 95.12 101 VAL A CA 1
ATOM 770 C C . VAL A 1 101 ? -9.461 -7.504 4.493 1.00 95.12 101 VAL A C 1
ATOM 772 O O . VAL A 1 101 ? -10.554 -7.348 3.939 1.00 95.12 101 VAL A O 1
ATOM 775 N N . CYS A 1 102 ? -9.252 -8.429 5.434 1.00 86.75 102 CYS A N 1
ATOM 776 C CA . CYS A 1 102 ? -10.274 -9.388 5.873 1.00 86.75 102 CYS A CA 1
ATOM 777 C C . CYS A 1 102 ? -10.292 -9.664 7.380 1.00 86.75 102 CYS A C 1
ATOM 779 O O . CYS A 1 102 ? -9.228 -9.608 8.036 1.00 86.75 102 CYS A O 1
#

Foldseek 3Di:
DDPPDDDDDQDDADPPPQKDWDWDAPDVVCVVVQHKIKIWMWGDDPFKIKTWIDIGSDQRQAQKWKWKDDPFDIQTDGRSDHDPDTDMDMDTSVDDIDIDTD

Organism: NCBI:txid656917

Radius of gyration: 13.52 Å; chains: 1; bounding box: 30×28×32 Å

InterPro domains:
  IPR006771 Secreted thaumatin-like protein cetA-like [PF04681] (2-102)

Sequence (102 aa):
MTQGALYAESFRRDSQTGGVGIKLTTVPNGLETSAPQTIFAYNLVADRVWYDLSDVFGDPFRGSRVFLDGEVTDIVWERGVPPAGSRVGNQRAGVDLILTVC

Secondary structure (DSSP, 8-state):
--TT----------TTTSEEEEEE-SSTTTTTTT--EEEEEEEEETTEEEEEEEEESS-TTTTS-EEEE-SS--EEETTSSPPSS--EEEEETTS--EEEE-